Protein 1GH2 (pdb70)

GO terms:
  GO:0005829 cytosol (C, IDA)
  GO:0005737 cytoplasm (C, IDA)
  GO:0015036 disulfide oxidoreductase activity (F, IDA)

Structure (mmCIF, N/CA/C/O backbone):
data_1GH2
#
_entry.id   1GH2
#
_cell.length_a   87.5
_cell.length_b   48.5
_cell.length_c   29.8
_cell.angle_alpha   90
_cell.angle_beta   99.59
_cell.angle_gamma   90
#
_symmetry.space_group_name_H-M   'C 1 2 1'
#
loop_
_entity.id
_entity.type
_entit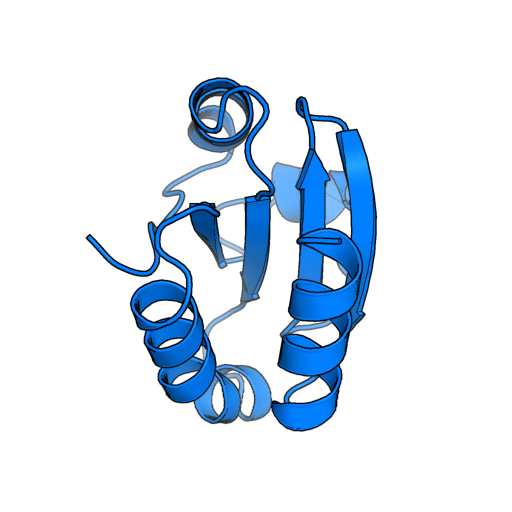y.pdbx_description
1 polymer 'THIOREDOXIN-LIKE PROTEIN'
2 water water
#
loop_
_atom_site.group_PDB
_atom_site.id
_atom_site.type_symbol
_atom_site.label_atom_id
_atom_site.label_alt_id
_atom_site.label_comp_id
_atom_site.label_asym_id
_atom_site.label_entity_id
_atom_site.label_seq_id
_atom_site.pdbx_PDB_ins_code
_atom_site.Cartn_x
_atom_site.Cartn_y
_atom_site.Cartn_z
_atom_site.occupancy
_atom_site.B_iso_or_equiv
_atom_site.auth_seq_id
_atom_site.auth_comp_id
_atom_site.auth_asym_id
_atom_site.auth_atom_id
_atom_site.pdbx_PDB_model_num
ATOM 1 N N . VAL A 1 1 ? 58.808 39.494 6.621 1.00 39.94 2 VAL A N 1
ATOM 2 C CA . VAL A 1 1 ? 59.807 38.410 6.878 1.00 41.08 2 VAL A CA 1
ATOM 3 C C . VAL A 1 1 ? 59.168 36.994 6.741 1.00 40.89 2 VAL A C 1
ATOM 4 O O . VAL A 1 1 ? 58.159 36.836 6.016 1.00 40.28 2 VAL A O 1
ATOM 8 N N . GLY A 1 2 ? 59.768 35.981 7.390 1.00 39.67 3 GLY A N 1
ATOM 9 C CA . GLY A 1 2 ? 59.237 34.613 7.352 1.00 36.25 3 GLY A CA 1
ATOM 10 C C . GLY A 1 2 ? 59.429 33.799 6.069 1.00 33.98 3 GLY A C 1
ATOM 11 O O . GLY A 1 2 ? 60.545 33.706 5.543 1.00 33.78 3 GLY A O 1
ATOM 12 N N . VAL A 1 3 ? 58.345 33.180 5.584 1.00 30.84 4 VAL A N 1
ATOM 13 C CA . VAL A 1 3 ? 58.386 32.402 4.351 1.00 27.85 4 VAL A CA 1
ATOM 14 C C . VAL A 1 3 ? 58.056 33.338 3.184 1.00 27.93 4 VAL A C 1
ATOM 15 O O . VAL A 1 3 ? 56.986 33.882 3.134 1.00 24.96 4 VAL A O 1
ATOM 19 N N . LYS A 1 4 ? 59.008 33.531 2.268 1.00 28.03 5 LYS A N 1
ATOM 20 C CA . LYS A 1 4 ? 58.886 34.420 1.094 1.00 26.79 5 LYS A CA 1
ATOM 21 C C . LYS A 1 4 ? 58.315 33.664 -0.121 1.00 25.34 5 LYS A C 1
ATOM 22 O O . LYS A 1 4 ? 58.850 32.648 -0.531 1.00 24.56 5 LYS A O 1
ATOM 28 N N . PRO A 1 5 ? 57.212 34.155 -0.688 1.00 24.76 6 PRO A N 1
ATOM 29 C CA . PRO A 1 5 ? 56.511 33.609 -1.849 1.00 24.52 6 PRO A CA 1
ATOM 30 C C . PRO A 1 5 ? 57.234 34.038 -3.139 1.00 24.45 6 PRO A C 1
ATOM 31 O O . PRO A 1 5 ? 57.721 35.168 -3.233 1.00 23.62 6 PRO A O 1
ATOM 35 N N . VAL A 1 6 ? 57.359 33.112 -4.088 1.00 24.57 7 VAL A N 1
ATOM 36 C CA . VAL A 1 6 ? 58.009 33.372 -5.374 1.00 24.61 7 VAL A CA 1
ATOM 37 C C . VAL A 1 6 ? 56.790 33.439 -6.272 1.00 25.39 7 VAL A C 1
ATOM 38 O O . VAL A 1 6 ? 56.125 32.432 -6.527 1.00 25.29 7 VAL A O 1
ATOM 42 N N . GLY A 1 7 ? 56.496 34.629 -6.760 1.00 26.12 8 GLY A N 1
ATOM 43 C CA . GLY A 1 7 ? 55.278 34.818 -7.538 1.00 26.40 8 GLY A CA 1
ATOM 44 C C . GLY A 1 7 ? 55.181 34.306 -8.947 1.00 26.90 8 GLY A C 1
ATOM 45 O O . GLY A 1 7 ? 54.078 34.274 -9.505 1.00 27.77 8 GLY A O 1
ATOM 46 N N . SER A 1 8 ? 56.305 33.907 -9.533 1.00 26.18 9 SER A N 1
ATOM 47 C CA . SER A 1 8 ? 56.324 33.431 -10.924 1.00 25.03 9 SER A CA 1
ATOM 48 C C . SER A 1 8 ? 57.714 32.908 -11.213 1.00 23.33 9 SER A C 1
ATOM 49 O O . SER A 1 8 ? 58.630 33.235 -10.472 1.00 23.70 9 SER A O 1
ATOM 52 N N . ASP A 1 9 ? 57.889 32.125 -12.285 1.00 22.30 10 ASP A N 1
ATOM 53 C CA . ASP A 1 9 ? 59.207 31.540 -12.620 1.00 21.32 10 ASP A CA 1
ATOM 54 C C . ASP A 1 9 ? 60.417 32.485 -12.731 1.00 21.15 10 ASP A C 1
ATOM 55 O O . ASP A 1 9 ? 61.492 32.184 -12.210 1.00 20.67 10 ASP A O 1
ATOM 60 N N . PRO A 1 10 ? 60.285 33.641 -13.406 1.00 22.16 11 PRO A N 1
ATOM 61 C CA . PRO A 1 10 ? 61.519 34.460 -13.456 1.00 22.58 11 PRO A CA 1
ATOM 62 C C . PRO A 1 10 ? 62.009 35.070 -12.149 1.00 22.03 11 PRO A C 1
ATOM 63 O O . PRO A 1 10 ? 63.133 35.549 -12.075 1.00 23.10 11 PRO A O 1
ATOM 67 N N . ASP A 1 11 ? 61.184 35.030 -11.107 1.00 21.45 12 ASP A N 1
ATOM 68 C CA . ASP A 1 11 ? 61.564 35.576 -9.811 1.00 22.03 12 ASP A CA 1
ATOM 69 C C . ASP A 1 11 ? 62.364 34.557 -9.009 1.00 22.32 12 ASP A C 1
ATOM 70 O O . ASP A 1 11 ? 62.944 34.897 -7.978 1.00 21.30 12 ASP A O 1
ATOM 75 N N . PHE A 1 12 ? 62.426 33.308 -9.498 1.00 22.51 13 PHE A N 1
ATOM 76 C CA . PHE A 1 12 ? 63.087 32.205 -8.767 1.00 23.55 13 PHE A CA 1
ATOM 77 C C . PHE A 1 12 ? 64.595 32.239 -8.682 1.00 24.33 13 PHE A C 1
ATOM 78 O O . PHE A 1 12 ? 65.170 32.035 -7.612 1.00 24.58 13 PHE A O 1
ATOM 86 N N . GLN A 1 13 ? 65.265 32.463 -9.798 1.00 24.60 14 GLN A N 1
ATOM 87 C CA . GLN A 1 13 ? 66.715 32.512 -9.712 1.00 25.55 14 GLN A CA 1
ATOM 88 C C . GLN A 1 13 ? 67.129 33.731 -8.861 1.00 25.45 14 GLN A C 1
ATOM 89 O O . GLN A 1 13 ? 68.093 33.633 -8.082 1.00 25.53 14 GLN A O 1
ATOM 95 N N . PRO A 1 14 ? 66.474 34.913 -9.068 1.00 25.11 15 PRO A N 1
ATOM 96 C CA . PRO A 1 14 ? 66.822 36.085 -8.254 1.00 25.38 15 PRO A CA 1
ATOM 97 C C . PRO A 1 14 ? 66.812 35.635 -6.772 1.00 25.45 15 PRO A C 1
ATOM 98 O O . PRO A 1 14 ? 67.819 35.777 -6.071 1.00 26.72 15 PRO A O 1
ATOM 102 N N . GLU A 1 15 ? 65.717 35.016 -6.330 1.00 24.26 16 GLU A N 1
ATOM 103 C CA . GLU A 1 15 ? 65.648 34.525 -4.956 1.00 25.29 16 GLU A CA 1
ATOM 104 C C . GLU A 1 15 ? 66.820 33.623 -4.646 1.00 25.44 16 GLU A C 1
ATOM 105 O O . GLU A 1 15 ? 67.450 33.794 -3.617 1.00 25.48 16 GLU A O 1
ATOM 111 N N . LEU A 1 16 ? 67.135 32.670 -5.514 1.00 23.33 17 LEU A N 1
ATOM 112 C CA . LEU A 1 16 ? 68.284 31.817 -5.229 1.00 23.61 17 LEU A CA 1
ATOM 113 C C . LEU A 1 16 ? 69.591 32.610 -5.159 1.00 24.20 17 LEU A C 1
ATOM 114 O O . LEU A 1 16 ? 70.488 32.290 -4.368 1.00 24.01 17 LEU A O 1
ATOM 119 N N . SER A 1 17 ? 69.708 33.647 -5.982 1.00 23.98 18 SER A N 1
ATOM 120 C CA . SER A 1 17 ? 70.932 34.475 -5.987 1.00 23.15 18 SER A CA 1
ATOM 121 C C . SER A 1 17 ? 71.004 35.338 -4.722 1.00 22.75 18 SER A C 1
ATOM 122 O O . SER A 1 17 ? 72.047 35.405 -4.079 1.00 21.68 18 SER A O 1
ATOM 125 N N . GLY A 1 18 ? 69.862 35.937 -4.367 1.00 23.43 19 GLY A N 1
ATOM 126 C CA . GLY A 1 18 ? 69.718 36.771 -3.173 1.00 22.71 19 GLY A CA 1
ATOM 127 C C . GLY A 1 18 ? 69.882 36.100 -1.805 1.00 22.68 19 GLY A C 1
ATOM 128 O O . GLY A 1 18 ? 69.895 36.787 -0.756 1.00 22.43 19 GLY A O 1
ATOM 129 N N . ALA A 1 19 ? 69.995 34.765 -1.802 1.00 22.08 20 ALA A N 1
ATOM 130 C CA . ALA A 1 19 ? 70.214 34.013 -0.565 1.00 23.14 20 ALA A CA 1
ATOM 131 C C . ALA A 1 19 ? 71.704 34.083 -0.227 1.00 22.23 20 ALA A C 1
ATOM 132 O O . ALA A 1 19 ? 72.113 33.730 0.875 1.00 20.42 20 ALA A O 1
ATOM 134 N N . GLY A 1 20 ? 72.492 34.542 -1.202 1.00 24.25 21 GLY A N 1
ATOM 135 C CA . GLY A 1 20 ? 73.935 34.630 -1.047 1.00 24.22 21 GLY A CA 1
ATOM 136 C C . GLY A 1 20 ? 74.492 33.236 -0.863 1.00 25.82 21 GLY A C 1
ATOM 137 O O . GLY A 1 20 ? 74.201 32.346 -1.650 1.00 25.53 21 GLY A O 1
ATOM 138 N N . SER A 1 21 ? 75.298 33.031 0.186 1.00 26.89 22 SER A N 1
ATOM 139 C CA . SER A 1 21 ? 75.858 31.715 0.446 1.00 25.88 22 SER A CA 1
ATOM 140 C C . SER A 1 21 ? 75.066 30.977 1.540 1.00 25.96 22 SER A C 1
ATOM 141 O O . SER A 1 21 ? 75.396 29.827 1.879 1.00 26.35 22 SER A O 1
ATOM 144 N N . ARG A 1 22 ? 73.992 31.621 2.032 1.00 25.68 23 ARG A N 1
ATOM 145 C CA . ARG A 1 22 ? 73.099 31.053 3.072 1.00 24.65 23 ARG A CA 1
ATOM 146 C C . ARG A 1 22 ? 72.334 29.809 2.585 1.00 25.41 23 ARG A C 1
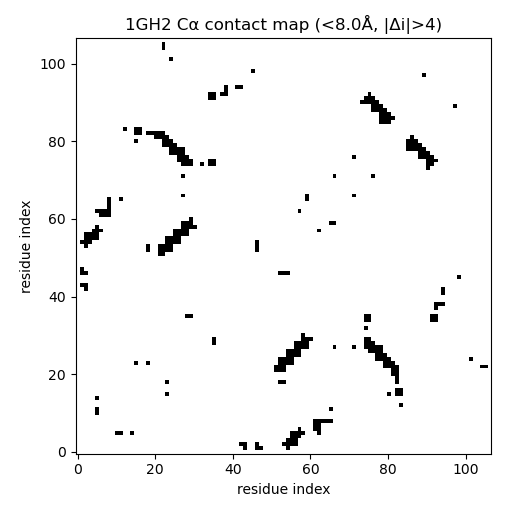ATOM 147 O O . ARG A 1 22 ? 72.112 29.674 1.371 1.00 23.13 23 ARG A O 1
ATOM 155 N N . LEU A 1 23 ? 71.952 28.915 3.508 1.00 23.77 24 LEU A N 1
ATOM 156 C CA . LEU A 1 23 ? 71.142 27.770 3.112 1.00 23.40 24 LEU A CA 1
ATOM 157 C C . LEU A 1 23 ? 69.761 28.296 2.666 1.00 22.79 24 LEU A C 1
ATOM 158 O O . LEU A 1 23 ? 69.223 29.221 3.253 1.00 22.76 24 LEU A O 1
ATOM 163 N N . ALA A 1 24 ? 69.233 27.767 1.569 1.00 20.58 25 ALA A N 1
ATOM 164 C CA . ALA A 1 24 ? 67.908 28.193 1.137 1.00 20.49 25 ALA A CA 1
ATOM 165 C C . ALA A 1 24 ? 66.996 26.935 1.103 1.00 19.22 25 ALA A C 1
ATOM 166 O O . ALA A 1 24 ? 67.308 25.944 0.455 1.00 18.20 25 ALA A O 1
ATOM 168 N N . VAL A 1 25 ? 65.894 26.988 1.837 1.00 18.34 26 VAL A N 1
ATOM 169 C CA . VAL A 1 25 ? 64.914 25.880 1.914 1.00 18.34 26 VAL A CA 1
ATOM 170 C C . VAL A 1 25 ? 63.646 26.364 1.172 1.00 18.11 26 VAL A C 1
ATOM 171 O O . VAL A 1 25 ? 63.014 27.342 1.571 1.00 17.45 26 VAL A O 1
ATOM 175 N N . VAL A 1 26 ? 63.302 25.695 0.075 1.00 18.54 27 VAL A N 1
ATOM 176 C CA . VAL A 1 26 ? 62.163 26.047 -0.781 1.00 17.32 27 VAL A CA 1
ATOM 177 C C . VAL A 1 26 ? 61.071 25.035 -0.648 1.00 17.21 27 VAL A C 1
ATOM 178 O O . VAL A 1 26 ? 61.273 23.875 -0.951 1.00 17.77 27 VAL A O 1
ATOM 182 N N . LYS A 1 27 ? 59.920 25.478 -0.182 1.00 16.72 28 LYS A N 1
ATOM 183 C CA . LYS A 1 27 ? 58.765 24.612 -0.060 1.00 17.69 28 LYS A CA 1
ATOM 184 C C . LYS A 1 27 ? 57.895 24.706 -1.321 1.00 17.74 28 LYS A C 1
ATOM 185 O O . LYS A 1 27 ? 57.347 25.755 -1.601 1.00 17.81 28 LYS A O 1
ATOM 191 N N . PHE A 1 28 ? 57.796 23.614 -2.056 1.00 18.83 29 PHE A N 1
ATOM 192 C CA . PHE A 1 28 ? 56.955 23.481 -3.243 1.00 19.54 29 PHE A CA 1
ATOM 193 C C . PHE A 1 28 ? 55.606 23.015 -2.747 1.00 21.17 29 PHE A C 1
ATOM 194 O O . PHE A 1 28 ? 55.479 21.953 -2.111 1.00 21.57 29 PHE A O 1
ATOM 202 N N . THR A 1 29 ? 54.604 23.821 -3.082 1.00 20.69 30 THR A N 1
ATOM 203 C CA . THR A 1 29 ? 53.272 23.642 -2.629 1.00 21.04 30 THR A CA 1
ATOM 204 C C . THR A 1 29 ? 52.260 23.824 -3.745 1.00 20.61 30 THR A C 1
ATOM 205 O O . THR A 1 29 ? 52.609 24.130 -4.877 1.00 18.54 30 THR A O 1
ATOM 209 N N . MET A 1 30 ? 50.999 23.574 -3.410 1.00 21.85 31 MET A N 1
ATOM 210 C CA . MET A 1 30 ? 49.883 23.774 -4.340 1.00 23.11 31 MET A CA 1
ATOM 211 C C . MET A 1 30 ? 48.612 23.882 -3.502 1.00 24.30 31 MET A C 1
ATOM 212 O O . MET A 1 30 ? 48.596 23.493 -2.346 1.00 24.18 31 MET A O 1
ATOM 217 N N . ARG A 1 31 ? 47.577 24.468 -4.083 1.00 24.72 32 ARG A N 1
ATOM 218 C CA . ARG A 1 31 ? 46.269 24.608 -3.439 1.00 26.10 32 ARG A CA 1
ATOM 219 C C . ARG A 1 31 ? 45.541 23.238 -3.263 1.00 24.90 32 ARG A C 1
ATOM 220 O O . ARG A 1 31 ? 45.890 22.268 -3.928 1.00 24.51 32 ARG A O 1
ATOM 228 N N . GLY A 1 32 ? 44.505 23.218 -2.406 1.00 23.79 33 GLY A N 1
ATOM 229 C CA . GLY A 1 32 ? 43.711 22.040 -2.121 1.00 22.41 33 GLY A CA 1
ATOM 230 C C . GLY A 1 32 ? 44.607 20.850 -1.822 1.00 22.30 33 GLY A C 1
ATOM 231 O O . GLY A 1 32 ? 44.445 19.770 -2.417 1.00 23.06 33 GLY A O 1
ATOM 232 N N . CYS A 1 33 ? 45.578 21.038 -0.923 1.00 22.39 34 CYS A N 1
ATOM 233 C CA . CYS A 1 33 ? 46.521 19.991 -0.565 1.00 20.43 34 CYS A CA 1
ATOM 234 C C . CYS A 1 33 ? 46.662 19.893 0.945 1.00 19.66 34 CYS A C 1
ATOM 235 O O . CYS A 1 33 ? 47.186 20.799 1.586 1.00 17.43 34 CYS A O 1
ATOM 238 N N . GLY A 1 34 ? 46.120 18.799 1.487 1.00 19.92 35 GLY A N 1
ATOM 239 C CA . GLY A 1 34 ? 46.146 18.539 2.917 1.00 20.72 35 GLY A CA 1
ATOM 240 C C . GLY A 1 34 ? 47.549 18.525 3.516 1.00 20.33 35 GLY A C 1
ATOM 241 O O . GLY A 1 34 ? 47.863 19.385 4.348 1.00 20.99 35 GLY A O 1
ATOM 242 N N . PRO A 1 35 ? 48.432 17.587 3.114 1.00 20.20 36 PRO A N 1
ATOM 243 C CA . PRO A 1 35 ? 49.740 17.681 3.765 1.00 18.92 36 PRO A CA 1
ATOM 244 C C . PRO A 1 35 ? 50.373 19.070 3.622 1.00 19.45 36 PRO A C 1
ATOM 245 O O . PRO A 1 35 ? 51.043 19.535 4.547 1.00 18.34 36 PRO A O 1
ATOM 249 N N . CYS A 1 36 ? 50.164 19.733 2.487 1.00 19.19 37 CYS A N 1
ATOM 250 C CA . CYS A 1 36 ? 50.744 21.067 2.324 1.00 20.17 37 CYS A CA 1
ATOM 251 C C . CYS A 1 36 ? 50.262 21.991 3.429 1.00 20.99 37 CYS A C 1
ATOM 252 O O . CYS A 1 36 ? 51.035 22.785 4.013 1.00 21.61 37 CYS A O 1
ATOM 255 N N . LEU A 1 37 ? 48.977 21.869 3.728 1.00 21.02 38 LEU A N 1
ATOM 256 C CA . LEU A 1 37 ? 48.362 22.683 4.773 1.00 21.57 38 LEU A CA 1
ATOM 257 C C . LEU A 1 37 ? 48.856 22.301 6.156 1.00 22.15 38 LEU A C 1
ATOM 258 O O . LEU A 1 37 ? 49.061 23.161 6.980 1.00 21.71 38 LEU A O 1
ATOM 263 N N . ARG A 1 38 ? 49.066 21.009 6.382 1.00 22.11 39 ARG A N 1
ATOM 264 C CA . ARG A 1 38 ? 49.475 20.527 7.680 1.00 21.95 39 ARG A CA 1
ATOM 265 C C . ARG A 1 38 ? 50.831 21.029 8.059 1.00 21.73 39 ARG A C 1
ATOM 266 O O . ARG A 1 38 ? 51.059 21.365 9.204 1.00 23.85 39 ARG A O 1
ATOM 274 N N . ILE A 1 39 ? 51.723 21.088 7.087 1.00 19.92 40 ILE A N 1
ATOM 275 C CA . ILE A 1 39 ? 53.100 21.486 7.352 1.00 20.03 40 ILE A CA 1
ATOM 276 C C . ILE A 1 39 ? 53.317 23.002 7.354 1.00 19.32 40 ILE A C 1
ATOM 277 O O . ILE A 1 39 ? 54.247 23.466 7.963 1.00 21.06 40 ILE A O 1
ATOM 282 N N . ALA A 1 40 ? 52.450 23.774 6.708 1.00 20.15 41 ALA A N 1
ATOM 283 C CA . ALA A 1 40 ? 52.653 25.224 6.618 1.00 18.67 41 ALA A CA 1
ATOM 284 C C . ALA A 1 40 ? 53.043 25.990 7.900 1.00 19.03 41 ALA A C 1
ATOM 285 O O . ALA A 1 40 ? 53.992 26.803 7.875 1.00 18.66 41 ALA A O 1
ATOM 287 N N . PRO A 1 41 ? 52.309 25.784 9.007 1.00 17.88 42 PRO A N 1
ATOM 288 C CA . PRO A 1 41 ? 52.647 26.491 10.254 1.00 18.98 42 PRO A CA 1
ATOM 289 C C . PRO A 1 41 ? 54.042 26.137 10.748 1.00 19.25 42 PRO A C 1
ATOM 290 O O . PRO A 1 41 ? 54.814 26.993 11.194 1.00 16.86 42 PRO A O 1
ATOM 294 N N . ALA A 1 42 ? 54.350 24.854 10.712 1.00 19.94 43 ALA A N 1
ATOM 295 C CA . ALA A 1 42 ? 55.663 24.429 11.152 1.00 21.27 43 ALA A CA 1
ATOM 296 C C . ALA A 1 42 ? 56.780 25.080 10.295 1.00 20.98 43 ALA A C 1
A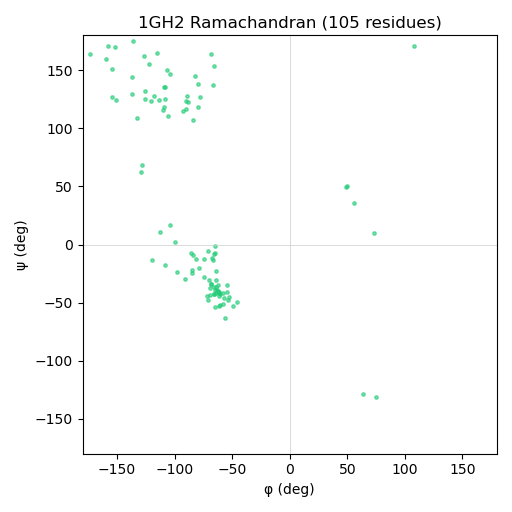TOM 297 O O . ALA A 1 42 ? 57.803 25.533 10.810 1.00 23.24 43 ALA A O 1
ATOM 299 N N . PHE A 1 43 ? 56.580 25.128 8.988 1.00 21.22 44 PHE A N 1
ATOM 300 C CA . PHE A 1 43 ? 57.578 25.686 8.122 1.00 20.80 44 PHE A CA 1
ATOM 301 C C . PHE A 1 43 ? 57.800 27.134 8.471 1.00 20.55 44 PHE A C 1
ATOM 302 O O . PHE A 1 43 ? 58.913 27.616 8.474 1.00 20.57 44 PHE A O 1
ATOM 310 N N . SER A 1 44 ? 56.716 27.834 8.730 1.00 21.19 45 SER A N 1
ATOM 311 C CA . SER A 1 44 ? 56.816 29.213 9.100 1.00 21.60 45 SER A CA 1
ATOM 312 C C . SER A 1 44 ? 57.545 29.348 10.433 1.00 21.51 45 SER A C 1
ATOM 313 O O . SER A 1 44 ? 58.327 30.280 10.607 1.00 22.55 45 SER A O 1
ATOM 316 N N . SER A 1 45 ? 57.324 28.422 11.365 1.00 19.92 46 SER A N 1
ATOM 317 C CA . SER A 1 45 ? 58.006 28.483 12.662 1.00 21.13 46 SER A CA 1
ATOM 318 C C . SER A 1 45 ? 59.509 28.204 12.505 1.00 19.93 46 SER A C 1
ATOM 319 O O . SER A 1 45 ? 60.357 28.771 13.262 1.00 18.72 46 SER A O 1
ATOM 322 N N . MET A 1 46 ? 59.835 27.330 11.549 1.00 19.55 47 MET A N 1
ATOM 323 C CA . MET A 1 46 ? 61.218 26.983 11.273 1.00 18.80 47 MET A CA 1
ATOM 324 C C . MET A 1 46 ? 61.940 28.209 10.808 1.00 20.08 47 MET A C 1
ATOM 325 O O . MET A 1 46 ? 63.051 28.417 11.179 1.00 20.48 47 MET A O 1
ATOM 330 N N . SER A 1 47 ? 61.311 29.049 9.997 1.00 22.36 48 SER A N 1
ATOM 331 C CA . SER A 1 47 ? 62.03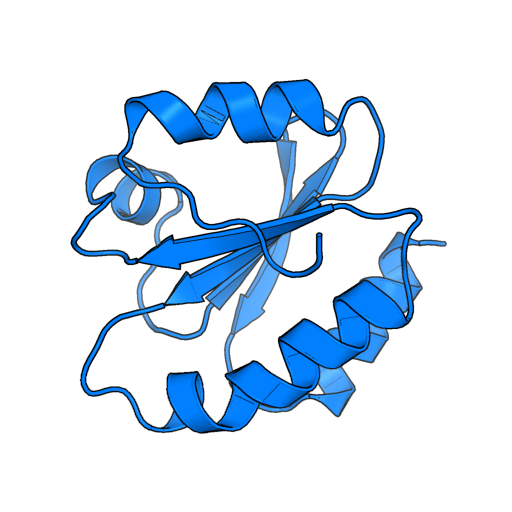0 30.230 9.520 1.00 24.68 48 SER A CA 1
ATOM 332 C C . SER A 1 47 ? 62.277 31.199 10.647 1.00 25.92 48 SER A C 1
ATOM 333 O O . SER A 1 47 ? 63.288 31.884 10.691 1.00 25.04 48 SER A O 1
ATOM 336 N N . ASN A 1 48 ? 61.324 31.252 11.564 1.00 27.05 49 ASN A N 1
ATOM 337 C CA . ASN A 1 48 ? 61.436 32.096 12.742 1.00 27.33 49 ASN A CA 1
ATOM 338 C C . ASN A 1 48 ? 62.578 31.529 13.547 1.00 26.31 49 ASN A C 1
ATOM 339 O O . ASN A 1 48 ? 63.319 32.258 14.180 1.00 25.77 49 ASN A O 1
ATOM 344 N N . LYS A 1 49 ? 62.702 30.217 13.543 1.00 26.56 50 LYS A N 1
ATOM 345 C CA . LYS A 1 49 ? 63.717 29.599 14.360 1.00 26.91 50 LYS A CA 1
ATOM 346 C C . LYS A 1 49 ? 65.081 29.667 13.749 1.00 27.33 50 LYS A C 1
ATOM 347 O O . LYS A 1 49 ? 66.079 29.541 14.465 1.00 27.72 50 LYS A O 1
ATOM 353 N N . TYR A 1 50 ? 65.149 29.870 12.434 1.00 27.39 51 TYR A N 1
ATOM 354 C CA . TYR A 1 50 ? 66.460 29.926 11.778 1.00 27.20 51 TYR A CA 1
ATOM 355 C C . TYR A 1 50 ? 66.656 31.150 10.916 1.00 27.69 51 TYR A C 1
ATOM 356 O O . TYR A 1 50 ? 66.708 31.053 9.685 1.00 27.61 51 TYR A O 1
ATOM 365 N N . PRO A 1 51 ? 66.749 32.330 11.533 1.00 27.05 52 PRO A N 1
ATOM 366 C CA . PRO A 1 51 ? 66.940 33.468 10.643 1.00 26.74 52 PRO A CA 1
ATOM 367 C C . PRO A 1 51 ? 68.271 33.455 9.867 1.00 26.91 52 PRO A C 1
ATOM 368 O O . PRO A 1 51 ? 68.493 34.344 9.092 1.00 28.71 52 PRO A O 1
ATOM 372 N N . GLN A 1 52 ? 69.161 32.478 10.045 1.00 26.95 53 GLN A N 1
ATOM 373 C CA . GLN A 1 52 ? 70.385 32.513 9.228 1.00 26.34 53 GLN A CA 1
ATOM 374 C C . GLN A 1 52 ? 70.180 31.828 7.849 1.00 25.15 53 GLN A C 1
ATOM 375 O O . GLN A 1 52 ? 71.055 31.870 6.982 1.00 22.90 53 GLN A O 1
ATOM 381 N N . ALA A 1 53 ? 69.027 31.192 7.649 1.00 24.26 54 ALA A N 1
ATOM 382 C CA . ALA A 1 53 ? 68.797 30.542 6.361 1.00 23.49 54 ALA A CA 1
ATOM 383 C C . ALA A 1 53 ? 67.633 31.281 5.700 1.00 24.35 54 ALA A C 1
ATOM 384 O O . ALA A 1 53 ? 66.954 32.041 6.378 1.00 23.31 54 ALA A O 1
ATOM 386 N N . VAL A 1 54 ? 67.409 31.099 4.396 1.00 24.50 55 VAL A N 1
ATOM 387 C CA . VAL A 1 54 ? 66.261 31.740 3.732 1.00 23.30 55 VAL A CA 1
ATOM 388 C C . VAL A 1 54 ? 65.162 30.692 3.352 1.00 22.25 55 VAL A C 1
ATOM 389 O O . VAL A 1 54 ? 65.463 29.626 2.873 1.00 22.87 55 VAL A O 1
ATOM 393 N N . PHE A 1 55 ? 63.892 31.024 3.626 1.00 2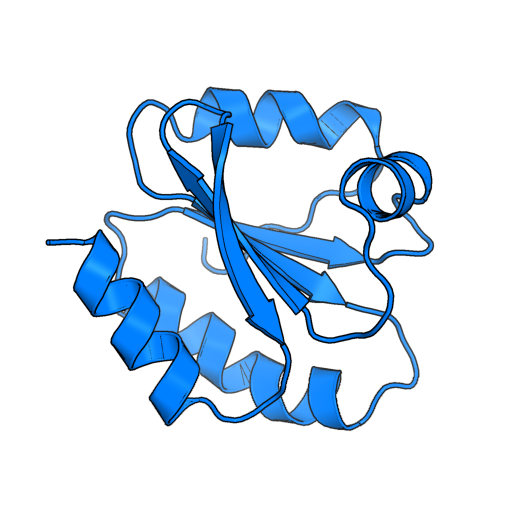2.02 56 PHE A N 1
ATOM 394 C CA . PHE A 1 55 ? 62.741 30.159 3.404 1.00 20.00 56 PHE A CA 1
ATOM 395 C C . PHE A 1 55 ? 61.839 30.693 2.344 1.00 18.56 56 PHE A C 1
ATOM 396 O O . PHE A 1 55 ? 61.355 31.804 2.426 1.00 19.27 56 PHE A O 1
ATOM 404 N N . LEU A 1 56 ? 61.590 29.869 1.353 1.00 18.65 57 LEU A N 1
ATOM 405 C CA . LEU A 1 56 ? 60.802 30.282 0.225 1.00 18.43 57 LEU A CA 1
ATOM 406 C C . LEU A 1 56 ? 59.654 29.327 -0.021 1.00 19.44 57 LEU A C 1
ATOM 407 O O . LEU A 1 56 ? 59.690 28.179 0.439 1.00 18.67 57 LEU A O 1
ATOM 412 N N . GLU A 1 57 ? 58.666 29.800 -0.793 1.00 20.15 58 GLU A N 1
ATOM 413 C CA . GLU A 1 57 ? 57.488 29.032 -1.108 1.00 20.24 58 GLU A CA 1
ATOM 414 C C . GLU A 1 57 ? 57.175 29.219 -2.564 1.00 19.94 58 GLU A C 1
ATOM 415 O O . GLU A 1 57 ? 57.096 30.315 -3.046 1.00 18.73 58 GLU A O 1
ATOM 421 N N . VAL A 1 58 ? 56.984 28.107 -3.244 1.00 20.32 59 VAL A N 1
ATOM 422 C CA . VAL A 1 58 ? 56.685 28.094 -4.642 1.00 20.30 59 VAL A CA 1
ATOM 423 C C . VAL A 1 58 ? 55.413 27.293 -4.880 1.00 21.15 59 VAL A C 1
ATOM 424 O O . VAL A 1 58 ? 55.294 26.153 -4.439 1.00 21.72 59 VAL A O 1
ATOM 428 N N . ASP A 1 59 ? 54.442 27.902 -5.528 1.00 20.56 60 ASP A N 1
ATOM 429 C CA . ASP A 1 59 ? 53.253 27.170 -5.869 1.00 20.77 60 ASP A CA 1
ATOM 430 C C . ASP A 1 59 ? 53.597 26.563 -7.255 1.00 20.95 60 ASP A C 1
ATOM 431 O O . ASP A 1 59 ? 54.026 27.288 -8.160 1.00 19.68 60 ASP A O 1
ATOM 436 N N . VAL A 1 60 ? 53.430 25.247 -7.392 1.00 19.53 61 VAL A N 1
ATOM 437 C CA . VAL A 1 60 ? 53.797 24.564 -8.631 1.00 19.59 61 VAL A CA 1
ATOM 438 C C . VAL A 1 60 ? 52.993 24.903 -9.868 1.00 20.11 61 VAL A C 1
ATOM 439 O O . VAL A 1 60 ? 53.399 24.561 -10.981 1.00 19.95 61 VAL A O 1
ATOM 443 N N . HIS A 1 61 ? 51.862 25.580 -9.672 1.00 20.82 62 HIS A N 1
ATOM 444 C CA . HIS A 1 61 ? 51.031 26.040 -10.765 1.00 21.77 62 HIS A CA 1
ATOM 445 C C . HIS A 1 61 ? 51.300 27.510 -11.102 1.00 23.88 62 HIS A C 1
ATOM 446 O O . HIS A 1 61 ? 51.035 27.953 -12.241 1.00 24.44 62 HIS A O 1
ATOM 453 N N . GLN A 1 62 ? 51.825 28.295 -10.158 1.00 24.01 63 GLN A N 1
ATOM 454 C CA . GLN A 1 62 ? 52.174 29.687 -10.483 1.00 24.11 63 GLN A CA 1
ATOM 455 C C . GLN A 1 62 ? 53.574 29.737 -11.093 1.00 22.90 63 GLN A C 1
ATOM 456 O O . GLN A 1 62 ? 53.939 30.709 -11.783 1.00 21.68 63 GLN A O 1
ATOM 462 N N . CYS A 1 63 ? 54.371 28.718 -10.762 1.00 21.90 64 CYS A N 1
ATOM 463 C CA . CYS A 1 63 ? 55.767 28.586 -11.189 1.00 22.28 64 CYS A CA 1
ATOM 464 C C . CYS A 1 63 ? 56.035 27.213 -11.803 1.00 22.66 64 CYS A C 1
ATOM 465 O O . CYS A 1 63 ? 56.856 26.434 -11.276 1.00 21.06 64 CYS A O 1
ATOM 468 N N . GLN A 1 64 ? 55.346 26.933 -12.908 1.00 22.25 65 GLN A N 1
ATOM 469 C CA . GLN A 1 64 ? 55.428 25.655 -13.608 1.00 23.10 65 GLN A CA 1
ATOM 470 C C . GLN A 1 64 ? 56.804 25.237 -14.061 1.00 22.26 65 GLN A C 1
ATOM 471 O O . GLN A 1 64 ? 57.218 24.079 -13.883 1.00 19.86 65 GLN A O 1
ATOM 477 N N . GLY A 1 65 ? 57.503 26.184 -14.661 1.00 21.10 66 GLY A N 1
ATOM 478 C CA . GLY A 1 65 ? 58.820 25.886 -15.136 1.00 20.67 66 GLY A CA 1
ATOM 479 C C . GLY A 1 65 ? 59.722 25.508 -13.986 1.00 21.37 66 GLY A C 1
ATOM 480 O O . GLY A 1 65 ? 60.548 24.617 -14.133 1.00 19.98 66 GLY A O 1
ATOM 481 N N . THR A 1 66 ? 59.595 26.193 -12.849 1.00 22.82 67 THR A N 1
ATOM 482 C CA . THR A 1 66 ? 60.431 25.898 -11.653 1.00 24.04 67 THR A CA 1
ATOM 483 C C . THR A 1 66 ? 60.120 24.494 -11.096 1.00 22.58 67 THR A C 1
ATOM 484 O O . THR A 1 66 ? 61.027 23.727 -10.740 1.00 22.05 67 THR A O 1
ATOM 488 N N . ALA A 1 67 ? 58.833 24.164 -11.038 1.00 20.30 68 ALA A N 1
ATOM 489 C CA . ALA A 1 67 ? 58.439 22.847 -10.564 1.00 20.04 68 ALA A CA 1
ATOM 490 C C . ALA A 1 67 ? 59.048 21.767 -11.482 1.00 19.85 68 ALA A C 1
ATOM 491 O O . ALA A 1 67 ? 59.690 20.831 -11.009 1.00 19.81 68 ALA A O 1
ATOM 493 N N . ALA A 1 68 ? 58.836 21.911 -12.790 1.00 20.06 69 ALA A N 1
ATOM 494 C CA . ALA A 1 68 ? 59.313 20.966 -13.808 1.00 21.61 69 ALA A CA 1
ATOM 495 C C . ALA A 1 68 ? 60.845 20.754 -13.811 1.00 22.57 69 ALA A C 1
ATOM 496 O O . ALA A 1 68 ? 61.327 19.610 -13.764 1.00 23.12 69 ALA A O 1
ATOM 498 N N . THR A 1 69 ? 61.609 21.856 -13.851 1.00 24.57 70 THR A N 1
ATOM 499 C CA . THR A 1 69 ? 63.066 21.750 -13.831 1.00 24.08 70 THR A CA 1
ATOM 500 C C . THR A 1 69 ? 63.582 21.307 -12.468 1.00 25.72 70 THR A C 1
ATOM 501 O O . THR A 1 69 ? 64.772 21.102 -12.316 1.00 27.26 70 THR A O 1
ATOM 505 N N . ASN A 1 70 ? 62.727 21.175 -11.459 1.00 24.18 71 ASN A N 1
ATOM 506 C CA . ASN A 1 70 ? 63.276 20.706 -10.200 1.00 23.74 71 ASN A CA 1
ATOM 507 C C . ASN A 1 70 ? 62.677 19.348 -10.019 1.00 23.55 71 ASN A C 1
ATOM 508 O O . ASN A 1 70 ? 62.757 18.756 -8.953 1.00 25.25 71 ASN A O 1
ATOM 513 N N . ASN A 1 71 ? 62.039 18.875 -11.088 1.00 23.51 72 ASN A N 1
ATOM 514 C CA . ASN A 1 71 ? 61.430 17.566 -11.088 1.00 23.84 72 ASN A CA 1
ATOM 515 C C . ASN A 1 71 ? 60.532 17.335 -9.862 1.00 23.35 72 ASN A C 1
ATOM 516 O O . ASN A 1 71 ? 60.633 16.297 -9.193 1.00 22.48 72 ASN A O 1
ATOM 521 N N . ILE A 1 72 ? 59.621 18.283 -9.602 1.00 23.66 73 ILE A N 1
ATOM 522 C CA . ILE A 1 72 ? 58.701 18.174 -8.460 1.00 23.45 73 ILE A CA 1
ATOM 523 C C . ILE A 1 72 ? 57.536 17.237 -8.811 1.00 23.86 73 ILE A C 1
ATOM 524 O O . ILE A 1 72 ? 56.773 17.527 -9.685 1.00 23.04 73 ILE A O 1
ATOM 529 N N . SER A 1 73 ? 57.375 16.129 -8.102 1.00 25.33 74 SER A N 1
ATOM 530 C CA . SER A 1 73 ? 56.327 15.185 -8.438 1.00 25.53 74 SER A CA 1
ATOM 531 C C . SER A 1 73 ? 55.199 15.179 -7.424 1.00 26.47 74 SER A C 1
ATOM 532 O O . SER A 1 73 ? 54.105 14.668 -7.696 1.00 28.04 74 SER A O 1
ATOM 535 N N . ALA A 1 74 ? 55.440 15.719 -6.239 1.00 24.95 75 ALA A N 1
ATOM 536 C CA . ALA A 1 74 ? 54.371 15.753 -5.278 1.00 23.06 75 ALA A CA 1
ATOM 537 C C . ALA A 1 74 ? 54.587 16.940 -4.373 1.00 21.47 75 ALA A C 1
ATOM 538 O O . ALA A 1 74 ? 55.644 17.548 -4.436 1.00 22.52 75 ALA A O 1
ATOM 540 N N . THR A 1 75 ? 53.586 17.267 -3.542 1.00 19.57 76 THR A N 1
ATOM 541 C CA . THR A 1 75 ? 53.651 18.412 -2.636 1.00 18.46 76 THR A CA 1
ATOM 542 C C . THR A 1 75 ? 53.097 17.946 -1.294 1.00 18.06 76 THR A C 1
ATOM 543 O O . THR A 1 75 ? 52.166 17.141 -1.268 1.00 15.79 76 THR A O 1
ATOM 547 N N . PRO A 1 76 ? 53.671 18.446 -0.164 1.00 17.45 77 PRO A N 1
ATOM 548 C CA . PRO A 1 76 ? 54.778 19.396 -0.242 1.00 16.26 77 PRO A CA 1
ATOM 549 C C . PRO A 1 76 ? 56.134 18.749 -0.443 1.00 16.52 77 PRO A C 1
ATOM 550 O O . PRO A 1 76 ? 56.408 17.645 0.051 1.00 16.78 77 PRO A O 1
ATOM 554 N N . THR A 1 77 ? 56.978 19.443 -1.195 1.00 16.97 78 THR A N 1
ATOM 555 C CA . THR A 1 77 ? 58.342 19.018 -1.407 1.00 17.96 78 THR A CA 1
ATOM 556 C C . THR A 1 77 ? 59.286 20.200 -1.005 1.00 19.39 78 THR A C 1
ATOM 557 O O . THR A 1 77 ? 59.063 21.370 -1.395 1.00 17.40 78 THR A O 1
ATOM 561 N N . PHE A 1 78 ? 60.319 19.891 -0.213 1.00 19.15 79 PHE A N 1
ATOM 562 C CA . PHE A 1 78 ? 61.286 20.893 0.198 1.00 19.63 79 PHE A CA 1
ATOM 563 C C . PHE A 1 78 ? 62.598 20.664 -0.509 1.00 19.41 79 PHE A C 1
ATOM 564 O O . PHE A 1 78 ? 63.145 19.568 -0.433 1.00 20.89 79 PHE A O 1
ATOM 572 N N . GLN A 1 79 ? 63.116 21.674 -1.205 1.00 19.07 80 GLN A N 1
ATOM 573 C CA . GLN A 1 79 ? 64.430 21.542 -1.856 1.00 20.48 80 GLN A CA 1
ATOM 574 C C . GLN A 1 79 ? 65.386 22.365 -1.035 1.00 20.29 80 GLN A C 1
ATOM 575 O O . GLN A 1 79 ? 64.969 23.377 -0.485 1.00 20.00 80 GLN A O 1
ATOM 581 N N . PHE A 1 80 ? 66.657 21.972 -0.999 1.00 18.87 81 PHE A N 1
ATOM 582 C CA . PHE A 1 80 ? 67.669 22.721 -0.262 1.00 19.15 81 PHE A CA 1
ATOM 583 C C . PHE A 1 80 ? 68.752 23.245 -1.214 1.00 20.38 81 PHE A C 1
ATOM 584 O O . PHE A 1 80 ? 69.307 22.498 -2.013 1.00 18.76 81 PHE A O 1
ATOM 592 N N . PHE A 1 81 ? 69.026 24.545 -1.152 1.00 21.19 82 PHE A N 1
ATOM 593 C CA . PHE A 1 81 ? 70.028 25.127 -1.995 1.00 21.60 82 PHE A CA 1
ATOM 594 C C . PHE A 1 81 ? 71.101 25.820 -1.167 1.00 22.56 82 PHE A C 1
ATOM 595 O O . PHE A 1 81 ? 70.884 26.222 -0.018 1.00 24.02 82 PHE A O 1
ATOM 603 N N . ARG A 1 82 ? 72.276 25.931 -1.765 1.00 24.76 83 ARG A N 1
ATOM 604 C CA . ARG A 1 82 ? 73.425 26.628 -1.182 1.00 26.49 83 ARG A CA 1
ATOM 605 C C . ARG A 1 82 ? 74.138 27.085 -2.471 1.00 25.98 83 ARG A C 1
ATOM 606 O O . ARG A 1 82 ? 74.393 26.283 -3.395 1.00 25.65 83 ARG A O 1
ATOM 614 N N . ASN A 1 83 ? 74.357 28.392 -2.560 1.00 24.90 84 ASN A N 1
ATOM 615 C CA . ASN A 1 83 ? 75.000 29.006 -3.699 1.00 25.94 84 ASN A CA 1
ATOM 616 C C . ASN A 1 83 ? 74.294 28.683 -5.018 1.00 24.73 84 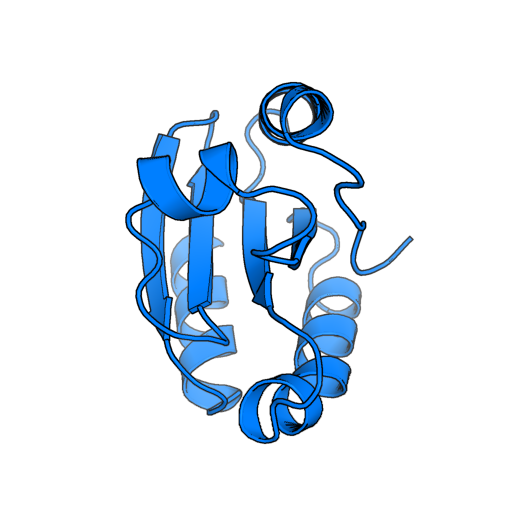ASN A C 1
ATOM 617 O O . ASN A 1 83 ? 74.957 28.531 -6.045 1.00 24.85 84 ASN A O 1
ATOM 622 N N . LYS A 1 84 ? 72.966 28.586 -4.973 1.00 24.41 85 LYS A N 1
ATOM 623 C CA . LYS A 1 84 ? 72.106 28.325 -6.140 1.00 25.87 85 LYS A CA 1
ATOM 624 C C . LYS A 1 84 ? 72.118 26.907 -6.702 1.00 25.16 85 LYS A C 1
ATOM 625 O O . LYS A 1 84 ? 71.591 26.653 -7.817 1.00 23.90 85 LYS A O 1
ATOM 631 N N . VAL A 1 85 ? 72.753 26.010 -5.954 1.00 23.51 86 VAL A N 1
ATOM 632 C CA . VAL A 1 85 ? 72.844 24.598 -6.346 1.00 24.06 86 VAL A CA 1
ATOM 633 C C . VAL A 1 85 ? 71.933 23.803 -5.413 1.00 24.88 86 VAL A C 1
ATOM 634 O O . VAL A 1 85 ? 71.902 24.078 -4.210 1.00 24.89 86 VAL A O 1
ATOM 638 N N . ARG A 1 86 ? 71.155 22.875 -5.979 1.00 26.19 87 ARG A N 1
ATOM 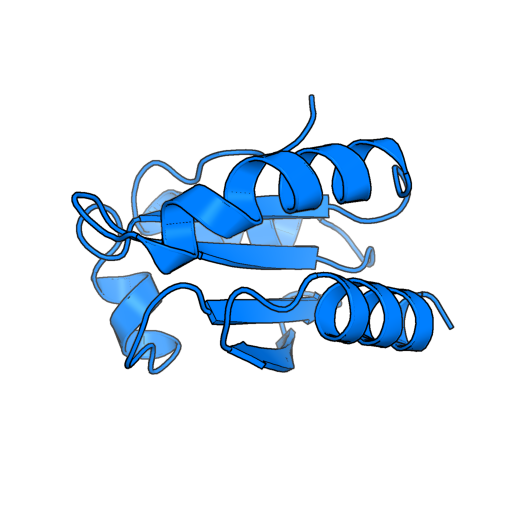639 C CA . ARG A 1 86 ? 70.263 22.049 -5.170 1.00 27.21 87 ARG A CA 1
ATOM 640 C C . ARG A 1 86 ? 71.170 21.026 -4.574 1.00 26.74 87 ARG A C 1
ATOM 641 O O . ARG A 1 86 ? 71.898 20.364 -5.308 1.00 27.10 87 ARG A O 1
ATOM 649 N N . ILE A 1 87 ? 71.130 20.894 -3.252 1.00 25.92 88 ILE A N 1
ATOM 650 C CA . ILE A 1 87 ? 71.977 19.939 -2.569 1.00 24.65 88 ILE A CA 1
ATOM 651 C C . ILE A 1 87 ? 71.171 18.899 -1.781 1.00 24.98 88 ILE A C 1
ATOM 652 O O . ILE A 1 87 ? 71.731 17.900 -1.375 1.00 26.02 88 ILE A O 1
ATOM 657 N N . ASP A 1 88 ? 69.869 19.104 -1.564 1.00 23.49 89 ASP A N 1
ATOM 658 C CA . ASP A 1 88 ? 69.068 18.101 -0.839 1.00 23.15 89 ASP A CA 1
ATOM 659 C C . ASP A 1 88 ? 67.570 18.258 -1.166 1.00 22.11 89 ASP A C 1
ATOM 660 O O . ASP A 1 88 ? 67.150 19.236 -1.825 1.00 21.83 89 ASP A O 1
ATOM 665 N N . GLN A 1 89 ? 66.777 17.281 -0.719 1.00 20.33 90 GLN A N 1
ATOM 666 C CA . GLN A 1 89 ? 65.341 17.272 -0.936 1.00 20.99 90 GLN A CA 1
ATOM 667 C C . GLN A 1 89 ? 64.632 16.455 0.167 1.00 20.13 90 GLN A C 1
ATOM 668 O O . GLN A 1 89 ? 65.193 15.521 0.745 1.00 19.53 90 GLN A O 1
ATOM 674 N N . TYR A 1 90 ? 63.395 16.824 0.465 1.00 17.37 91 TYR A N 1
ATOM 675 C CA . TYR A 1 90 ? 62.630 16.137 1.486 1.00 18.35 91 TYR A CA 1
ATOM 676 C C . TYR A 1 90 ? 61.147 16.360 1.127 1.00 19.80 91 TYR A C 1
ATOM 677 O O . TYR A 1 90 ? 60.729 17.509 0.906 1.00 19.71 91 TYR A O 1
ATOM 686 N N . GLN A 1 91 ? 60.393 15.254 1.032 1.00 18.80 92 GLN A N 1
ATOM 687 C CA . GLN A 1 91 ? 58.985 15.256 0.723 1.00 19.42 92 GLN A CA 1
ATOM 688 C C . GLN A 1 91 ? 58.150 15.012 1.950 1.00 1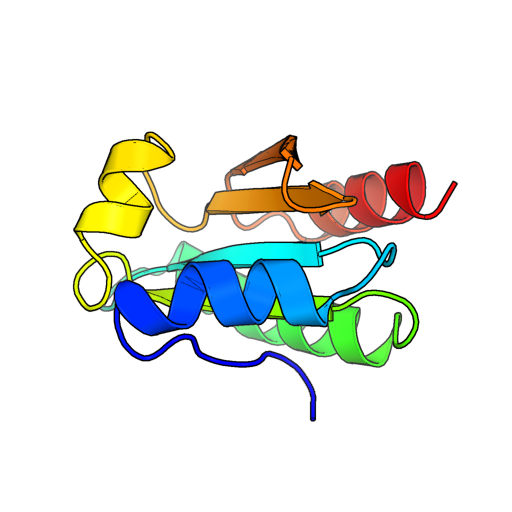9.93 92 GLN A C 1
ATOM 689 O O . GLN A 1 91 ? 58.526 14.262 2.863 1.00 19.21 92 GLN A O 1
ATOM 695 N N . GLY A 1 92 ? 56.982 15.632 1.981 1.00 19.96 93 GLY A N 1
ATOM 696 C CA . GLY A 1 92 ? 56.132 15.347 3.101 1.00 21.04 93 GLY A CA 1
ATOM 697 C C . GLY A 1 92 ? 55.907 16.357 4.166 1.00 21.60 93 GLY A C 1
ATOM 698 O O . GLY A 1 92 ? 56.590 17.404 4.229 1.00 22.00 93 GLY A O 1
ATOM 699 N N . ALA A 1 93 ? 54.950 16.005 5.021 1.00 20.29 94 ALA A N 1
ATOM 700 C CA . ALA A 1 93 ? 54.520 16.864 6.087 1.00 22.03 94 ALA A CA 1
ATOM 701 C C . ALA A 1 93 ? 55.032 16.470 7.508 1.00 22.66 94 ALA A C 1
ATOM 702 O O . ALA A 1 93 ? 54.504 16.956 8.545 1.00 22.49 94 ALA A O 1
ATOM 704 N N . ASP A 1 94 ? 56.061 15.622 7.567 1.00 21.40 95 ASP A N 1
ATOM 705 C CA . ASP A 1 94 ? 56.622 15.228 8.878 1.00 20.32 95 ASP A CA 1
ATOM 706 C C . ASP A 1 94 ? 57.597 16.364 9.213 1.00 18.26 95 ASP A C 1
ATOM 707 O O . ASP A 1 94 ? 58.671 16.511 8.619 1.00 15.08 95 ASP A O 1
ATOM 712 N N . ALA A 1 95 ? 57.188 17.183 10.163 1.00 18.66 96 ALA A N 1
ATOM 713 C CA . ALA A 1 95 ? 57.958 18.334 10.540 1.00 18.92 96 ALA A CA 1
ATOM 714 C C . ALA A 1 95 ? 59.225 17.988 11.249 1.00 20.06 96 ALA A C 1
ATOM 715 O O . ALA A 1 95 ? 60.188 18.738 11.153 1.00 19.65 96 ALA A O 1
ATOM 717 N N . VAL A 1 96 ? 59.229 16.877 11.989 1.00 20.50 97 VAL A N 1
ATOM 718 C CA . VAL A 1 96 ? 60.422 16.474 12.709 1.00 19.81 97 VAL A CA 1
ATOM 719 C C . VAL A 1 96 ? 61.531 16.126 11.720 1.00 19.96 97 VAL A C 1
ATOM 720 O O . VAL A 1 96 ? 62.645 16.668 11.812 1.00 19.76 97 VAL A O 1
ATOM 724 N N . GLY A 1 97 ? 61.237 15.228 10.782 1.00 20.21 98 GLY A N 1
ATOM 725 C CA . GLY A 1 97 ? 62.241 14.894 9.796 1.00 20.35 98 GLY A CA 1
ATOM 726 C C . GLY A 1 97 ? 62.759 16.142 9.071 1.00 21.24 98 GLY A C 1
ATOM 727 O O . GLY A 1 97 ? 63.967 16.255 8.825 1.00 20.58 98 GLY A O 1
ATOM 728 N N . LEU A 1 98 ? 61.865 17.076 8.727 1.00 21.35 99 LEU A N 1
ATOM 729 C CA . LEU A 1 98 ? 62.270 18.285 8.008 1.00 21.25 99 LEU A CA 1
ATOM 730 C C . LEU A 1 98 ? 63.258 19.146 8.795 1.00 21.64 99 LEU A C 1
ATOM 731 O O . LEU A 1 98 ? 64.315 19.495 8.272 1.00 22.55 99 LEU A O 1
ATOM 736 N N . GLU A 1 99 ? 62.939 19.498 10.035 1.00 21.21 100 GLU A N 1
ATOM 737 C CA . GLU A 1 99 ? 63.853 20.317 10.812 1.00 22.58 100 GLU A CA 1
ATOM 738 C C . GLU A 1 99 ? 65.181 19.605 11.093 1.00 22.89 100 GLU A C 1
ATOM 739 O O . GLU A 1 99 ? 66.223 20.245 11.243 1.00 23.17 100 GLU A O 1
ATOM 745 N N . GLU A 1 100 ? 65.128 18.281 11.204 1.00 24.49 101 GLU A N 1
ATOM 746 C CA . GLU A 1 100 ? 66.328 17.511 11.447 1.00 25.63 101 GLU A CA 1
ATOM 747 C C . GLU A 1 100 ? 67.286 17.669 10.237 1.00 24.00 101 GLU A C 1
ATOM 748 O O . GLU A 1 100 ? 68.504 17.858 10.392 1.00 21.49 101 GLU A O 1
ATOM 754 N N . LYS A 1 101 ? 66.742 17.642 9.030 1.00 23.32 102 LYS A N 1
ATOM 755 C CA . LYS A 1 101 ? 67.599 17.826 7.835 1.00 23.60 102 LYS A CA 1
ATOM 756 C C . LYS A 1 101 ? 68.030 19.296 7.669 1.00 21.79 102 LYS A C 1
ATOM 757 O O . LYS A 1 101 ? 69.062 19.558 7.095 1.00 20.27 102 LYS A O 1
ATOM 763 N N . ILE A 1 102 ? 67.228 20.245 8.152 1.00 21.18 103 ILE A N 1
ATOM 764 C CA . ILE A 1 102 ? 67.630 21.629 8.037 1.00 21.04 103 ILE A CA 1
ATOM 765 C C . ILE A 1 102 ? 68.822 21.814 8.986 1.00 23.16 103 ILE A C 1
ATOM 766 O O . ILE A 1 102 ? 69.822 22.494 8.657 1.00 20.19 103 ILE A O 1
ATOM 771 N N . LYS A 1 103 ? 68.691 21.236 10.180 1.00 25.13 104 LYS A N 1
ATOM 772 C CA . LYS A 1 103 ? 69.780 21.337 11.149 1.00 27.53 104 LYS A CA 1
ATOM 773 C C . LYS A 1 103 ? 71.036 20.674 10.572 1.00 28.64 104 LYS A C 1
ATOM 774 O O . LYS A 1 103 ? 72.123 21.223 10.726 1.00 30.46 104 LYS A O 1
ATOM 780 N N . GLN A 1 104 ? 70.896 19.522 9.892 1.00 29.44 105 GLN A N 1
ATOM 781 C CA . GLN A 1 104 ? 72.082 18.838 9.398 1.00 29.51 105 GLN A CA 1
ATOM 782 C C . GLN A 1 104 ? 72.820 19.658 8.365 1.00 29.16 105 GLN A C 1
ATOM 783 O O . GLN A 1 104 ? 74.016 19.495 8.209 1.00 29.48 105 GLN A O 1
ATOM 789 N N . HIS A 1 105 ? 72.126 20.583 7.713 1.00 28.99 106 HIS A N 1
ATOM 790 C CA . HIS A 1 105 ? 72.758 21.449 6.733 1.00 29.72 106 HIS A CA 1
ATOM 791 C C . HIS A 1 105 ? 73.287 22.723 7.336 1.00 32.39 106 HIS A C 1
ATOM 792 O O . HIS A 1 105 ? 74.256 23.292 6.830 1.00 31.68 106 HIS A O 1
ATOM 799 N N . LEU A 1 106 ? 72.647 23.192 8.403 1.00 35.67 107 LEU A N 1
ATOM 800 C CA . LEU A 1 106 ? 73.166 24.378 9.070 1.00 38.92 107 LEU A CA 1
ATOM 801 C C . LEU A 1 106 ? 74.541 23.987 9.673 1.00 40.87 107 LEU A C 1
ATOM 802 O O . LEU A 1 106 ? 75.277 24.849 10.149 1.00 41.96 107 LEU A O 1
ATOM 807 N N . GLU A 1 107 ? 74.859 22.683 9.622 1.00 43.86 108 GLU A N 1
ATOM 808 C CA . GLU A 1 107 ? 76.133 22.080 10.077 1.00 46.93 108 GLU A CA 1
ATOM 809 C C . GLU A 1 107 ? 77.101 23.105 10.669 1.00 48.32 108 GLU A C 1
ATOM 810 O O . GLU A 1 107 ? 77.346 23.053 11.903 1.00 49.98 108 GLU A O 1
#

CATH classification: 3.40.30.10

Nearest PDB structures (foldseek):
  1gh2-assembly1_A  TM=1.009E+00  e=4.422E-23  Homo sapiens
  1aiu-assembly1_A-2  TM=9.812E-01  e=1.141E-12  Homo sapiens
  1erw-assembly1_A-2  TM=9.802E-01  e=2.229E-12  Homo sapiens
  5g2z-assembly1_B  TM=9.740E-01  e=2.725E-12  Penaeus vannamei
  2wz9-assembly1_A  TM=9.720E-01  e=1.159E-10  Homo sapiens

Radius of gyration: 12.37 Å; Cα contacts (8 Å, |Δi|>4): 172; chains: 1; bounding box: 32×24×30 Å

Organism: Homo sapiens (NCBI:txid9606)

Foldseek 3Di:
DFAAEQQEAVSVVVVVVVQPQAKEKEWEAEPPDVQQVLQVVLSRVLCVVDVRHHHYYYHCVSYVVVCVVVVPDDPGKIFIDGSSDTDDIDHTNPSVVVSVVVVVVVD

Secondary structure (DSSP, 8-state):
--EEEE-SGGGHHHHHHHTTTS-EEEEEE-SS-HHHHHHHHHHHHHHHH-TTSEEEEEETTTSHHHHHHTT--SSSEEEEEETTEEEEEEESS-HHHHHHHHHHHH-

InterPro domains:
  IPR008979 Galactose-binding-like domain superfamily [SSF49785] (114-268)
  IPR010400 PITH domain [PF06201] (118-279)
  IPR010400 PITH domain [PS51532] (115-285)
  IPR013766 Thioredoxin domain [PF00085] (12-104)
  IPR017937 Thioredoxin, conserved site [PS00194] (26-44)
  IPR036249 Thioredoxin-like superfamily [SSF52833] (4-108)
  IPR037047 PITH domain superfamily [G3DSA:2.60.120.470] (116-284)

B-factor: mean 24.66, std 6.29, range [12.78, 52.88]

Sequence (107 aa):
VGVKPVGSDPDFQPELSGAGSRLAVVKFTMRGCGPCLRIAPAFSSMSNKYPQAVFLEVDVHQCQGTAATNNISATPTFQFFRNKVRIDQYQGADAVGLEEKIKQHLE

Solvent-accessible surface area: 5672 Å² total; per-residue (Å²): 210,34,31,105,85,4,50,41,51,106,67,7,105,78,45,5,64,57,4,45,89,112,8,1,0,0,9,0,15,71,199,74,17,33,47,7,135,166,2,32,90,28,0,46,64,8,10,107,120,20,110,97,8,23,5,3,54,0,18,20,121,110,0,127,34,8,10,76,118,17,126,30,97,48,18,4,5,0,1,0,9,74,86,117,93,99,67,32,78,31,93,24,33,85,33,106,19,0,26,80,38,0,100,111,22,47,173